Protein AF-A0A1X0QLD6-F1 (afdb_monomer_lite)

Secondary structure (DSSP, 8-state):
------TT-SS-EEEEE-SSGGG--HHHHHHHHHHHHHHHHHHTSS-GGGS-SEEEEESS-TTTGGGGTTB-TT--B-HHHHHHHTHHHHHHHHT-

Organism: NCBI:txid1081669

Foldseek 3Di:
DDPPDPPDFLFDEEEEADQDPVPQDFVVVLVVQLVVLVVCCVVVVDPNSVRGPGYHYDNDDCCPPPVRPQADPVRHGPVVVVCVVCVVVVCVVRVD

pLDDT: mean 87.99, std 15.82, range [24.41, 97.75]

Radius of gyration: 14.49 Å; chains: 1; bounding box: 34×39×33 Å

Sequence (96 aa):
MFITSTRTSDFLLAIVVVNDEADMNEDFVLTEIKTRGLIEANSGSINKYEIPSFCYVINTPFNELDDGNLVTPTLKKRRTKLYQYFKDEIERRLNK

Structure (mmCIF, N/CA/C/O backbone):
data_AF-A0A1X0QLD6-F1
#
_entry.id   AF-A0A1X0QLD6-F1
#
loop_
_atom_site.group_PDB
_atom_site.id
_atom_site.type_symbol
_atom_site.label_atom_id
_atom_site.label_alt_id
_atom_site.label_comp_id
_atom_site.label_asym_id
_atom_site.label_entity_id
_atom_site.label_seq_id
_atom_site.pdbx_PDB_ins_code
_atom_site.Cartn_x
_atom_site.Cartn_y
_atom_site.Cartn_z
_atom_site.occupancy
_atom_site.B_iso_or_equiv
_atom_site.auth_seq_id
_atom_site.auth_comp_id
_atom_site.auth_asym_id
_atom_site.auth_atom_id
_atom_site.pdbx_PDB_model_num
ATOM 1 N N . MET A 1 1 ? 3.747 -22.289 7.720 1.00 35.28 1 MET A N 1
ATOM 2 C CA . MET A 1 1 ? 3.454 -20.855 7.514 1.00 35.28 1 MET A CA 1
ATOM 3 C C . MET A 1 1 ? 2.126 -20.771 6.780 1.00 35.28 1 MET A C 1
ATOM 5 O O . MET A 1 1 ? 2.067 -21.187 5.633 1.00 35.28 1 MET A O 1
ATOM 9 N N . PHE A 1 2 ? 1.046 -20.356 7.445 1.00 24.41 2 PHE A N 1
ATOM 10 C CA . PHE A 1 2 ? -0.248 -20.200 6.776 1.00 24.41 2 PHE A CA 1
ATOM 11 C C . PHE A 1 2 ? -0.244 -18.875 6.011 1.00 24.41 2 PHE A C 1
ATOM 13 O O . PHE A 1 2 ? -0.439 -17.810 6.591 1.00 24.41 2 PHE A O 1
ATOM 20 N N . ILE A 1 3 ? 0.029 -18.950 4.709 1.00 32.97 3 ILE A N 1
ATOM 21 C CA . ILE A 1 3 ? -0.286 -17.880 3.766 1.00 32.97 3 ILE A CA 1
ATOM 22 C C . ILE A 1 3 ? -1.799 -17.960 3.568 1.00 32.97 3 ILE A C 1
ATOM 24 O O . ILE A 1 3 ? -2.294 -18.814 2.836 1.00 32.97 3 ILE A O 1
ATOM 28 N N . THR A 1 4 ? -2.554 -17.129 4.284 1.00 35.38 4 THR A N 1
ATOM 29 C CA . THR A 1 4 ? -3.977 -16.946 3.997 1.00 35.38 4 THR A CA 1
ATOM 30 C C . THR A 1 4 ? -4.072 -16.255 2.645 1.00 35.38 4 THR A C 1
ATOM 32 O O . THR A 1 4 ? -3.881 -15.045 2.535 1.00 35.38 4 THR A O 1
ATOM 35 N N . SER A 1 5 ? -4.286 -17.059 1.609 1.00 37.19 5 SER A N 1
ATOM 36 C CA . SER A 1 5 ? -4.560 -16.613 0.256 1.00 37.19 5 SER A CA 1
ATOM 37 C C . SER A 1 5 ? -5.767 -15.674 0.256 1.00 37.19 5 SER A C 1
ATOM 39 O O . SER A 1 5 ? -6.900 -16.127 0.423 1.00 37.19 5 SER A O 1
ATOM 41 N N . THR A 1 6 ? -5.558 -14.391 -0.020 1.00 46.25 6 THR A N 1
ATOM 42 C CA . THR A 1 6 ? -6.503 -13.673 -0.877 1.00 46.25 6 THR A CA 1
ATOM 43 C C . THR A 1 6 ? -6.308 -14.269 -2.267 1.00 46.25 6 THR A C 1
ATOM 45 O O . THR A 1 6 ? -5.414 -13.874 -3.011 1.00 46.25 6 THR A O 1
ATOM 48 N N . ARG A 1 7 ? -7.039 -15.350 -2.559 1.00 53.81 7 ARG A N 1
ATOM 49 C CA . ARG A 1 7 ? -7.116 -15.918 -3.908 1.00 53.81 7 ARG A CA 1
ATOM 50 C C . ARG A 1 7 ? -7.602 -14.803 -4.841 1.00 53.81 7 ARG A C 1
ATOM 52 O O . ARG A 1 7 ? -8.715 -14.357 -4.602 1.00 53.81 7 ARG A O 1
ATOM 59 N N . THR A 1 8 ? -6.768 -14.410 -5.819 1.00 57.78 8 THR A N 1
ATOM 60 C CA . THR A 1 8 ? -7.070 -14.185 -7.265 1.00 57.78 8 THR A CA 1
ATOM 61 C C . THR A 1 8 ? -6.237 -13.095 -7.958 1.00 57.78 8 THR A C 1
ATOM 63 O O . THR A 1 8 ? -6.414 -12.919 -9.156 1.00 57.78 8 THR A O 1
ATOM 66 N N . SER A 1 9 ? -5.325 -12.385 -7.285 1.00 61.69 9 SER A N 1
ATOM 67 C CA . SER A 1 9 ? -4.489 -11.373 -7.957 1.00 61.69 9 SER A CA 1
ATOM 68 C C . SER A 1 9 ? -3.012 -11.754 -7.928 1.00 61.69 9 SER A C 1
ATOM 70 O O . SER A 1 9 ? -2.434 -11.892 -6.850 1.00 61.69 9 SER A O 1
ATOM 72 N N . ASP A 1 10 ? -2.401 -11.856 -9.110 1.00 76.69 10 ASP A N 1
ATOM 73 C CA . ASP A 1 10 ? -0.942 -11.956 -9.290 1.00 76.69 10 ASP A CA 1
ATOM 74 C C . ASP A 1 10 ? -0.234 -10.610 -9.036 1.00 76.69 10 ASP A C 1
ATOM 76 O O . ASP A 1 10 ? 0.991 -10.507 -9.094 1.00 76.69 10 ASP A O 1
ATOM 80 N N . PHE A 1 11 ? -1.013 -9.566 -8.740 1.00 83.88 11 PHE A N 1
ATOM 81 C CA . PHE A 1 11 ? -0.551 -8.201 -8.551 1.00 83.88 11 PHE A CA 1
ATOM 82 C C . PHE A 1 11 ? -0.669 -7.744 -7.097 1.00 83.88 11 PHE A C 1
ATOM 84 O O . PHE A 1 11 ? -1.650 -8.036 -6.404 1.00 83.88 11 PHE A O 1
ATOM 91 N N . LEU A 1 12 ? 0.316 -6.953 -6.666 1.00 89.88 12 LEU A N 1
ATOM 92 C CA . LEU A 1 12 ? 0.325 -6.274 -5.374 1.00 89.88 12 LEU A CA 1
ATOM 93 C C . LEU A 1 12 ? -0.328 -4.889 -5.465 1.00 89.88 12 LEU A C 1
ATOM 95 O O . LEU A 1 12 ? -0.170 -4.172 -6.456 1.00 89.88 12 LEU A O 1
ATOM 99 N N . LEU A 1 13 ? -0.999 -4.495 -4.383 1.00 91.75 13 LEU A N 1
ATOM 100 C CA . LEU A 1 13 ? -1.540 -3.154 -4.175 1.00 91.75 13 LEU A CA 1
ATOM 101 C C . LEU A 1 13 ? -0.900 -2.517 -2.940 1.00 91.75 13 LEU A C 1
ATOM 103 O O . LEU A 1 13 ? -0.773 -3.161 -1.897 1.00 91.75 13 LEU A O 1
ATOM 107 N N . ALA A 1 14 ? -0.526 -1.245 -3.058 1.00 94.38 14 ALA A N 1
ATOM 108 C CA . ALA A 1 14 ? 0.001 -0.446 -1.957 1.00 94.38 14 ALA A CA 1
ATOM 109 C C . ALA A 1 14 ? -1.038 0.557 -1.439 1.00 94.38 14 ALA A C 1
ATOM 111 O O . ALA A 1 14 ? -1.739 1.185 -2.223 1.00 94.38 14 ALA A O 1
ATOM 112 N N . ILE A 1 15 ? -1.099 0.752 -0.122 1.00 95.56 15 ILE A N 1
ATOM 113 C CA . ILE A 1 15 ? -1.790 1.897 0.486 1.00 95.56 15 ILE A CA 1
ATOM 114 C C . ILE A 1 15 ? -0.706 2.871 0.932 1.00 95.56 15 ILE A C 1
ATOM 116 O O . ILE A 1 15 ? 0.172 2.494 1.715 1.00 95.56 15 ILE A O 1
ATOM 120 N N . VAL A 1 16 ? -0.742 4.086 0.399 1.00 95.50 16 VAL A N 1
ATOM 121 C CA . VAL A 1 16 ? 0.330 5.075 0.520 1.00 95.50 16 VAL A CA 1
ATOM 122 C C . VAL A 1 16 ? -0.204 6.289 1.256 1.00 95.50 16 VAL A C 1
ATOM 124 O O . VAL A 1 16 ? -1.206 6.865 0.849 1.00 95.50 16 VAL A O 1
ATOM 127 N N . VAL A 1 17 ? 0.470 6.664 2.339 1.00 94.88 17 VAL A N 1
ATOM 128 C CA . VAL A 1 17 ? 0.176 7.899 3.068 1.00 94.88 17 VAL A CA 1
ATOM 129 C C . VAL A 1 17 ? 1.069 9.000 2.507 1.00 94.88 17 VAL A C 1
ATOM 131 O O . VAL A 1 17 ? 2.291 8.836 2.501 1.00 94.88 17 VAL A O 1
ATOM 134 N N . VAL A 1 18 ? 0.471 10.098 2.058 1.00 94.25 18 VAL A N 1
ATOM 135 C CA . VAL A 1 18 ? 1.166 11.331 1.665 1.00 94.25 18 VAL A CA 1
ATOM 136 C C . VAL A 1 18 ? 0.892 12.427 2.691 1.00 94.25 18 VAL A C 1
ATOM 138 O O . VAL A 1 18 ? -0.127 12.397 3.374 1.00 94.25 18 VAL A O 1
ATOM 141 N N . ASN A 1 19 ? 1.818 13.374 2.831 1.00 90.69 19 ASN A N 1
ATOM 142 C CA . ASN A 1 19 ? 1.670 14.473 3.792 1.00 90.69 19 ASN A CA 1
ATOM 143 C C . ASN A 1 19 ? 1.036 15.724 3.167 1.00 90.69 19 ASN A C 1
ATOM 145 O O . ASN A 1 19 ? 0.444 16.519 3.890 1.00 90.69 19 ASN A O 1
AT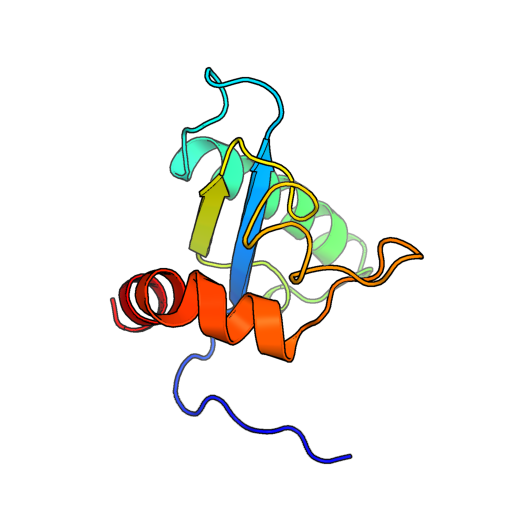OM 149 N N . ASP A 1 20 ? 1.191 15.913 1.855 1.00 90.25 20 ASP A N 1
ATOM 150 C CA . ASP A 1 20 ? 0.651 17.054 1.117 1.00 90.25 20 ASP A CA 1
ATOM 151 C C . ASP A 1 20 ? -0.557 16.605 0.286 1.00 90.25 20 ASP A C 1
ATOM 153 O O . ASP A 1 20 ? -0.509 15.584 -0.404 1.00 90.25 20 ASP A O 1
ATOM 157 N N . GLU A 1 21 ? -1.645 17.371 0.334 1.00 86.12 21 GLU A N 1
ATOM 158 C CA . GLU A 1 21 ? -2.817 17.127 -0.510 1.00 86.12 21 GLU A CA 1
ATOM 159 C C . GLU A 1 21 ? -2.489 17.248 -2.001 1.00 86.12 21 GLU A C 1
ATOM 161 O O . GLU A 1 21 ? -3.110 16.571 -2.822 1.00 86.12 21 GLU A O 1
ATOM 166 N N . ALA A 1 22 ? -1.484 18.052 -2.359 1.00 86.69 22 ALA A N 1
ATOM 167 C CA . ALA A 1 22 ? -0.998 18.153 -3.730 1.00 86.69 22 ALA A CA 1
ATOM 168 C C . ALA A 1 22 ? -0.479 16.806 -4.276 1.00 86.69 22 ALA A C 1
ATOM 170 O O . ALA A 1 22 ? -0.562 16.564 -5.482 1.00 86.69 22 ALA A O 1
ATOM 171 N N . ASP A 1 23 ? -0.022 15.906 -3.398 1.00 89.81 23 ASP A N 1
ATOM 172 C CA . ASP A 1 23 ? 0.530 14.592 -3.749 1.00 89.81 23 ASP A CA 1
ATOM 173 C C . ASP A 1 23 ? -0.532 13.474 -3.791 1.00 89.81 23 ASP A C 1
ATOM 175 O O . ASP A 1 23 ? -0.203 12.300 -3.959 1.00 89.81 23 ASP A O 1
ATOM 179 N N . MET A 1 24 ? -1.824 13.803 -3.681 1.00 92.62 24 MET A N 1
ATOM 180 C CA . MET A 1 24 ? -2.927 12.824 -3.679 1.00 92.62 24 MET A CA 1
ATOM 181 C C . MET A 1 24 ? -3.179 12.137 -5.034 1.00 92.62 24 MET A C 1
ATOM 183 O O . MET A 1 24 ? -4.099 11.328 -5.169 1.00 92.62 24 MET A O 1
ATOM 187 N N . ASN A 1 25 ? -2.385 12.442 -6.061 1.00 95.12 25 ASN A N 1
ATOM 188 C CA . ASN A 1 25 ? -2.524 11.841 -7.381 1.00 95.12 25 ASN A CA 1
ATOM 189 C C . ASN A 1 25 ? -1.957 10.407 -7.405 1.00 95.12 25 ASN A C 1
ATOM 191 O O . ASN A 1 25 ? -0.743 10.199 -7.384 1.00 95.12 25 ASN A O 1
ATOM 195 N N . GLU A 1 26 ? -2.846 9.414 -7.509 1.00 94.25 26 GLU A N 1
ATOM 196 C CA . GLU A 1 26 ? -2.473 7.992 -7.532 1.00 94.25 26 GLU A CA 1
ATOM 197 C C . GLU A 1 26 ? -1.545 7.628 -8.697 1.00 94.25 26 GLU A C 1
ATOM 199 O O . GLU A 1 26 ? -0.603 6.865 -8.500 1.00 94.25 26 GLU A O 1
ATOM 204 N N . ASP A 1 27 ? -1.755 8.183 -9.893 1.00 94.38 27 ASP A N 1
ATOM 205 C CA . ASP A 1 27 ? -0.928 7.868 -11.064 1.00 94.38 27 ASP A CA 1
ATOM 206 C C . ASP A 1 27 ? 0.503 8.383 -10.890 1.00 94.38 27 ASP A C 1
ATOM 208 O O . ASP A 1 27 ? 1.472 7.694 -11.229 1.00 94.38 27 ASP A O 1
ATOM 212 N N . PHE A 1 28 ? 0.645 9.581 -10.319 1.00 94.62 28 PHE A N 1
ATOM 213 C CA . PHE A 1 28 ? 1.944 10.161 -9.998 1.00 94.62 28 PHE A CA 1
ATOM 214 C C . PHE A 1 28 ? 2.680 9.319 -8.948 1.00 94.62 28 PHE A C 1
ATOM 216 O O . PHE A 1 28 ? 3.810 8.883 -9.180 1.00 94.62 28 PHE A O 1
ATOM 223 N N . VAL A 1 29 ? 2.015 9.006 -7.831 1.00 95.31 29 VAL A N 1
ATOM 224 C CA . VAL A 1 29 ? 2.591 8.193 -6.749 1.00 95.31 29 VAL A CA 1
ATOM 225 C C . VAL A 1 29 ? 2.956 6.791 -7.240 1.00 95.31 29 VAL A C 1
ATOM 227 O O . VAL A 1 29 ? 4.040 6.284 -6.944 1.00 95.31 29 VAL A O 1
ATOM 230 N N . LEU A 1 30 ? 2.092 6.160 -8.036 1.00 95.25 30 LEU A N 1
ATOM 231 C CA . LEU A 1 30 ? 2.359 4.848 -8.616 1.00 95.25 30 LEU A CA 1
ATOM 232 C C . LEU A 1 30 ? 3.558 4.879 -9.567 1.00 95.25 30 LEU A C 1
ATOM 234 O O . LEU A 1 30 ? 4.357 3.940 -9.573 1.00 95.25 30 LEU A O 1
ATOM 238 N N . THR A 1 31 ? 3.699 5.944 -10.359 1.00 96.62 31 THR A N 1
ATOM 239 C CA . THR A 1 31 ? 4.848 6.136 -11.254 1.00 96.62 31 THR A CA 1
ATOM 240 C C . THR A 1 31 ? 6.147 6.234 -10.462 1.00 96.62 31 THR A C 1
ATOM 242 O O . THR A 1 31 ? 7.129 5.577 -10.816 1.00 96.62 31 THR A O 1
ATOM 245 N N . GLU A 1 32 ? 6.150 6.969 -9.351 1.00 95.69 32 GLU A N 1
ATOM 246 C CA . GLU A 1 32 ? 7.316 7.082 -8.472 1.00 95.69 32 GLU A CA 1
ATOM 247 C C . GLU A 1 32 ? 7.664 5.735 -7.813 1.00 95.69 32 GLU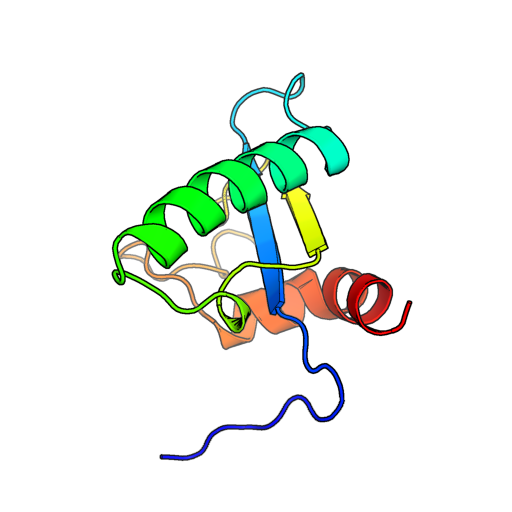 A C 1
ATOM 249 O O . GLU A 1 32 ? 8.823 5.308 -7.830 1.00 95.69 32 GLU A O 1
ATOM 254 N N . ILE A 1 33 ? 6.660 5.003 -7.311 1.00 95.50 33 ILE A N 1
ATOM 255 C CA . ILE A 1 33 ? 6.836 3.653 -6.746 1.00 95.50 33 ILE A CA 1
ATOM 256 C C . ILE A 1 33 ? 7.438 2.703 -7.781 1.00 95.50 33 ILE A C 1
ATOM 258 O O . ILE A 1 33 ? 8.391 1.987 -7.475 1.00 95.50 33 ILE A O 1
ATOM 262 N N . LYS A 1 34 ? 6.913 2.698 -9.012 1.00 96.31 34 LYS A N 1
ATOM 263 C CA . LYS A 1 34 ? 7.429 1.854 -10.098 1.00 96.31 34 LYS A CA 1
ATOM 264 C C . LYS A 1 34 ? 8.847 2.245 -10.486 1.00 96.31 34 LYS A C 1
ATOM 266 O O . LYS A 1 34 ? 9.676 1.362 -10.685 1.00 96.31 34 LYS A O 1
ATOM 271 N N . THR A 1 35 ? 9.145 3.539 -10.549 1.00 97.38 35 THR A N 1
ATOM 272 C CA . THR A 1 35 ? 10.482 4.043 -10.887 1.00 97.38 35 THR A CA 1
ATOM 273 C C . THR A 1 35 ? 11.514 3.569 -9.867 1.00 97.38 35 THR A C 1
ATOM 275 O O . THR A 1 35 ? 12.501 2.936 -10.243 1.00 97.38 35 THR A O 1
ATOM 278 N N . ARG A 1 36 ? 11.256 3.773 -8.569 1.00 96.19 36 ARG A N 1
ATOM 279 C CA . ARG A 1 36 ? 12.143 3.290 -7.496 1.00 96.19 36 ARG A CA 1
ATOM 280 C C . ARG A 1 36 ? 12.212 1.769 -7.443 1.00 96.19 36 ARG A C 1
ATOM 282 O O . ARG A 1 36 ? 13.298 1.208 -7.349 1.00 96.19 36 ARG A O 1
ATOM 289 N N . GLY A 1 37 ? 11.069 1.099 -7.560 1.00 95.69 37 GLY A N 1
ATOM 290 C CA . GLY A 1 37 ? 10.996 -0.359 -7.570 1.00 95.69 37 GLY A CA 1
ATOM 291 C C . GLY A 1 37 ? 11.805 -0.978 -8.709 1.00 95.69 37 GLY A C 1
ATOM 292 O O . GLY A 1 37 ? 12.473 -1.982 -8.502 1.00 95.69 37 GLY A O 1
ATOM 293 N N . LEU A 1 38 ? 11.811 -0.370 -9.900 1.00 97.06 38 LEU A N 1
ATOM 294 C CA . LEU A 1 38 ? 12.624 -0.839 -11.024 1.00 97.06 38 LEU A CA 1
ATOM 295 C C . LEU A 1 38 ? 14.124 -0.656 -10.776 1.00 97.06 38 LEU A C 1
ATOM 297 O O . LEU A 1 38 ? 14.897 -1.529 -11.162 1.00 97.06 38 LEU A O 1
ATOM 301 N N . ILE A 1 39 ? 14.537 0.436 -10.126 1.00 97.75 39 ILE A N 1
ATOM 302 C CA . ILE A 1 39 ? 15.936 0.642 -9.720 1.00 97.75 39 ILE A CA 1
ATOM 303 C C . ILE A 1 39 ? 16.371 -0.483 -8.771 1.00 97.75 39 ILE A C 1
ATOM 305 O O . ILE A 1 39 ? 17.369 -1.149 -9.039 1.00 97.75 39 ILE A O 1
ATOM 309 N N . GLU A 1 40 ? 15.580 -0.752 -7.729 1.00 96.25 40 GLU A N 1
ATOM 310 C CA . GLU A 1 40 ? 15.852 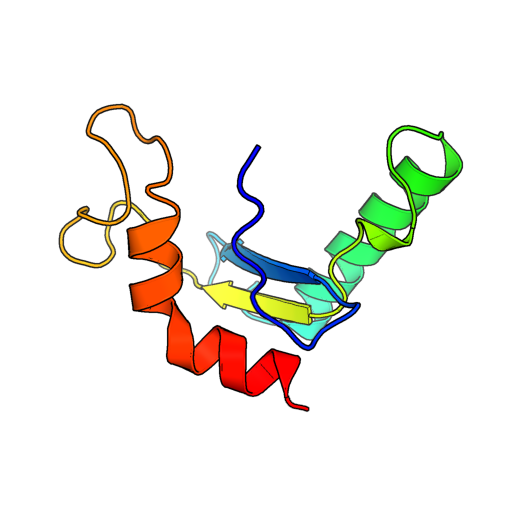-1.816 -6.750 1.00 96.25 40 GLU A CA 1
ATOM 311 C C . GLU A 1 40 ? 15.755 -3.227 -7.349 1.00 96.25 40 GLU A C 1
ATOM 313 O O . GLU A 1 40 ? 16.463 -4.149 -6.944 1.00 96.25 40 GLU A O 1
ATOM 318 N N . ALA A 1 41 ? 14.891 -3.423 -8.344 1.00 96.25 41 ALA A N 1
ATOM 319 C CA . ALA A 1 41 ? 14.807 -4.694 -9.048 1.00 96.25 41 ALA A CA 1
ATOM 320 C C . ALA A 1 41 ? 16.032 -4.936 -9.936 1.00 96.25 41 ALA A C 1
ATOM 322 O O . ALA A 1 41 ? 16.510 -6.063 -10.049 1.00 96.25 41 ALA A O 1
ATOM 323 N N . ASN A 1 42 ? 16.565 -3.881 -10.556 1.00 96.25 42 ASN A N 1
ATOM 324 C CA . ASN A 1 42 ? 17.760 -3.971 -11.390 1.00 96.25 42 ASN A CA 1
ATOM 325 C C . ASN A 1 42 ? 19.041 -4.149 -10.559 1.00 96.25 42 ASN A C 1
ATOM 327 O O . ASN A 1 42 ? 19.985 -4.767 -11.047 1.00 96.25 42 ASN A O 1
ATOM 331 N N . SER A 1 43 ? 19.081 -3.646 -9.320 1.00 96.44 43 SER A N 1
ATOM 332 C CA . SER A 1 43 ? 20.180 -3.910 -8.379 1.00 96.44 43 SER A CA 1
ATOM 333 C C . SER A 1 43 ? 20.114 -5.307 -7.746 1.00 96.44 43 SER A C 1
ATOM 335 O O . SER A 1 43 ? 21.096 -5.748 -7.149 1.00 96.44 43 SER A O 1
ATOM 337 N N . GLY A 1 44 ? 18.986 -6.013 -7.884 1.00 94.75 44 GLY A N 1
ATOM 338 C CA . GLY A 1 44 ? 18.752 -7.331 -7.293 1.00 94.75 44 GLY A CA 1
ATOM 339 C C . GLY A 1 44 ? 18.280 -7.296 -5.835 1.00 94.75 44 GLY A C 1
ATOM 340 O O . GLY A 1 44 ? 18.235 -8.349 -5.201 1.00 94.75 44 GLY A O 1
ATOM 341 N N . SER A 1 45 ? 17.920 -6.121 -5.299 1.00 96.19 45 SER A N 1
ATOM 342 C CA . SER A 1 45 ? 17.369 -5.971 -3.942 1.00 96.19 45 SER A CA 1
ATOM 343 C C . SER A 1 45 ? 15.974 -6.593 -3.807 1.00 96.19 45 SER A C 1
ATOM 345 O O . SER A 1 45 ? 15.625 -7.106 -2.745 1.00 96.19 45 SER A O 1
ATOM 347 N N . ILE A 1 46 ? 15.170 -6.516 -4.873 1.00 93.06 46 ILE A N 1
ATOM 348 C CA . ILE A 1 46 ? 13.806 -7.057 -4.955 1.00 93.06 46 ILE A CA 1
ATOM 349 C C . ILE A 1 46 ? 13.568 -7.691 -6.329 1.00 93.06 46 ILE A C 1
ATOM 351 O O . ILE A 1 46 ? 14.310 -7.465 -7.280 1.00 93.06 46 ILE A O 1
ATOM 355 N N . ASN A 1 47 ? 12.489 -8.447 -6.473 1.00 93.38 47 ASN A N 1
ATOM 356 C CA . ASN A 1 47 ? 12.020 -8.944 -7.759 1.00 93.38 47 ASN A CA 1
ATOM 357 C C . ASN A 1 47 ? 10.965 -8.014 -8.364 1.00 93.38 47 ASN A C 1
ATOM 359 O O . ASN A 1 47 ? 10.215 -7.339 -7.661 1.00 93.38 47 ASN A O 1
ATOM 363 N N . LYS A 1 48 ? 10.825 -8.036 -9.695 1.00 91.12 48 LYS A N 1
ATOM 364 C CA . LYS A 1 48 ? 9.848 -7.189 -10.410 1.00 91.12 48 LYS A CA 1
ATOM 365 C C . LYS A 1 48 ? 8.395 -7.421 -9.980 1.00 91.12 48 LYS A C 1
ATOM 367 O O . LYS A 1 48 ? 7.614 -6.479 -9.986 1.00 91.12 48 LYS A O 1
ATOM 372 N N . TYR A 1 49 ? 8.037 -8.647 -9.594 1.00 90.62 49 TYR A N 1
ATOM 373 C CA . TYR A 1 49 ? 6.690 -8.976 -9.110 1.00 90.62 49 TYR A CA 1
ATOM 374 C C . TYR A 1 49 ? 6.403 -8.440 -7.696 1.00 90.62 49 TYR A C 1
ATOM 376 O O . TYR A 1 49 ? 5.258 -8.452 -7.257 1.00 90.62 49 TYR A O 1
ATOM 384 N N . GLU A 1 50 ? 7.423 -7.961 -6.976 1.00 90.44 50 GLU A N 1
ATOM 385 C CA . GLU A 1 50 ? 7.267 -7.323 -5.663 1.00 90.44 50 GLU A CA 1
ATOM 386 C C . GLU A 1 50 ? 6.926 -5.829 -5.786 1.00 90.44 50 GLU A C 1
ATOM 388 O O . GLU A 1 50 ? 6.591 -5.184 -4.792 1.00 90.44 50 GLU A O 1
ATOM 393 N N . ILE A 1 51 ? 6.966 -5.276 -7.004 1.00 94.19 51 ILE A N 1
ATOM 394 C CA . ILE A 1 51 ? 6.584 -3.893 -7.287 1.00 94.19 51 ILE A CA 1
ATOM 395 C C . ILE A 1 51 ? 5.048 -3.809 -7.375 1.00 94.19 51 ILE A C 1
ATOM 397 O O . ILE A 1 51 ? 4.444 -4.499 -8.203 1.00 94.19 51 ILE A O 1
ATOM 401 N N . PRO A 1 52 ? 4.387 -2.955 -6.570 1.00 93.31 52 PRO A N 1
ATOM 402 C CA . PRO A 1 52 ? 2.944 -2.757 -6.646 1.00 93.31 52 PRO A CA 1
ATOM 403 C C . PRO A 1 52 ? 2.479 -2.339 -8.043 1.00 93.31 52 PRO A C 1
ATOM 405 O O . PRO A 1 52 ? 3.037 -1.435 -8.668 1.00 93.31 52 PRO A O 1
ATOM 408 N N . SER A 1 53 ? 1.420 -2.985 -8.527 1.00 92.31 53 SER A N 1
ATOM 409 C CA . SER A 1 53 ? 0.790 -2.633 -9.807 1.00 92.31 53 SER A CA 1
ATOM 410 C C . SER A 1 53 ? -0.268 -1.548 -9.650 1.00 92.31 53 SER A C 1
ATOM 412 O O . SER A 1 53 ? -0.522 -0.817 -10.605 1.00 92.31 53 SER A O 1
ATOM 414 N N . PHE A 1 54 ? -0.818 -1.418 -8.441 1.00 91.25 54 PHE A N 1
ATOM 415 C CA . PHE A 1 54 ? -1.839 -0.446 -8.067 1.00 91.25 54 PHE A CA 1
ATOM 416 C C . PHE A 1 54 ? -1.462 0.244 -6.756 1.00 91.25 54 PHE A C 1
ATOM 418 O O . PHE A 1 54 ? -0.785 -0.345 -5.905 1.00 91.25 54 PHE A O 1
ATOM 425 N N . CYS A 1 55 ? -1.965 1.458 -6.550 1.00 93.19 55 CYS A N 1
ATOM 426 C CA . CYS A 1 55 ? -1.927 2.105 -5.247 1.00 93.19 55 CYS A CA 1
ATOM 427 C C . CYS A 1 55 ? -3.271 2.736 -4.882 1.00 93.19 55 CYS A C 1
ATOM 429 O O . CYS A 1 55 ? -4.096 3.020 -5.746 1.00 93.19 55 CYS A O 1
ATOM 431 N N . TYR A 1 56 ? -3.464 2.946 -3.586 1.00 94.50 56 TYR A N 1
ATOM 432 C CA . TYR A 1 56 ? -4.490 3.804 -3.018 1.00 94.50 56 TYR A CA 1
ATOM 433 C C . TYR A 1 56 ? -3.794 4.855 -2.159 1.00 94.50 56 TYR A C 1
ATOM 435 O O . TYR A 1 56 ? -3.024 4.492 -1.264 1.00 94.50 56 TYR A O 1
ATOM 443 N N . VAL A 1 57 ? -4.015 6.132 -2.462 1.00 95.12 57 VAL A N 1
ATOM 444 C CA . VAL A 1 57 ? -3.332 7.241 -1.786 1.00 95.12 57 VAL A CA 1
ATOM 445 C C . VAL A 1 57 ? -4.274 7.888 -0.777 1.00 95.12 57 VAL A C 1
ATOM 447 O O . VAL A 1 57 ? -5.435 8.158 -1.075 1.00 95.12 57 VAL A O 1
ATOM 450 N N . ILE A 1 58 ? -3.767 8.114 0.431 1.00 95.12 58 ILE A N 1
ATOM 451 C CA . ILE A 1 58 ? -4.473 8.777 1.527 1.00 95.12 58 ILE A CA 1
ATOM 452 C C . ILE A 1 58 ? -3.588 9.878 2.109 1.00 95.12 58 ILE A C 1
ATOM 454 O O . ILE A 1 58 ? -2.369 9.733 2.141 1.00 95.12 58 ILE A O 1
ATOM 458 N N . ASN A 1 59 ? -4.188 10.952 2.616 1.00 94.81 59 ASN A N 1
ATOM 459 C CA . ASN A 1 59 ? -3.474 12.019 3.327 1.00 94.81 59 ASN A CA 1
ATOM 460 C C . ASN A 1 59 ? -3.609 11.919 4.855 1.00 94.81 59 ASN A C 1
ATOM 462 O O . ASN A 1 59 ? -2.969 12.666 5.588 1.00 94.81 59 ASN A O 1
ATOM 466 N N . THR A 1 60 ? -4.435 10.997 5.356 1.00 93.75 60 THR A N 1
ATOM 467 C CA . THR A 1 60 ? -4.603 10.766 6.793 1.00 93.75 60 THR A CA 1
ATOM 468 C C . THR A 1 60 ? -3.675 9.643 7.276 1.00 93.75 60 THR A C 1
ATOM 470 O O . THR A 1 60 ? -3.740 8.522 6.754 1.00 93.75 60 THR A O 1
ATOM 473 N N . PRO A 1 61 ? -2.829 9.886 8.291 1.00 93.81 61 PRO A N 1
ATOM 474 C CA . PRO A 1 61 ? -1.970 8.866 8.885 1.00 93.81 61 PRO A CA 1
ATOM 475 C C . PRO A 1 61 ? -2.737 7.681 9.490 1.00 93.81 61 PRO A C 1
ATOM 477 O O . PRO A 1 61 ? -3.800 7.835 10.085 1.00 93.81 61 PRO A O 1
ATOM 480 N N . PHE A 1 62 ? -2.159 6.472 9.445 1.00 94.19 62 PHE A N 1
ATOM 481 C CA . PHE A 1 62 ? -2.814 5.264 9.981 1.00 94.19 62 PHE A CA 1
ATOM 482 C C . PHE A 1 62 ? -3.151 5.325 11.480 1.00 94.19 62 PHE A C 1
ATOM 484 O O . PHE A 1 62 ? -4.024 4.592 11.930 1.00 94.19 62 PHE A O 1
ATOM 491 N N . ASN A 1 63 ? -2.447 6.142 12.264 1.00 93.94 63 ASN A N 1
ATOM 492 C CA . ASN A 1 63 ? -2.714 6.338 13.692 1.00 93.94 63 ASN A CA 1
ATOM 493 C C . ASN A 1 63 ? -3.879 7.298 13.974 1.00 93.94 63 ASN A C 1
ATOM 495 O O . ASN A 1 63 ? -4.303 7.380 15.121 1.00 93.94 63 ASN A O 1
ATOM 499 N N . GLU A 1 64 ? -4.377 8.004 12.962 1.00 94.62 64 GLU A N 1
ATOM 500 C CA . GLU A 1 64 ? -5.539 8.898 13.062 1.00 94.62 64 GLU A CA 1
ATOM 501 C C . GLU A 1 64 ? -6.811 8.248 12.498 1.00 94.62 64 GLU A C 1
ATOM 503 O O . GLU A 1 64 ? -7.921 8.698 12.760 1.00 94.62 64 GLU A O 1
ATOM 508 N N . LEU A 1 65 ? -6.660 7.147 11.760 1.00 93.94 65 LEU A N 1
ATOM 509 C CA . LEU A 1 65 ? -7.761 6.357 11.219 1.00 93.94 65 LEU A CA 1
ATOM 510 C C . LEU A 1 65 ? -8.287 5.337 12.239 1.00 93.94 65 LEU A C 1
ATOM 512 O O . LEU A 1 65 ? -7.509 4.754 12.998 1.00 93.94 65 LEU A O 1
ATOM 516 N N . ASP A 1 66 ? -9.599 5.074 12.203 1.00 94.31 66 ASP A N 1
ATOM 517 C CA . ASP A 1 66 ? -10.291 4.105 13.080 1.00 94.31 66 ASP A CA 1
ATOM 518 C C . ASP A 1 66 ? -9.974 4.328 14.573 1.00 94.31 66 ASP A C 1
ATOM 520 O O . ASP A 1 66 ? -9.672 3.387 15.310 1.00 94.31 66 ASP A O 1
ATOM 524 N N . ASP A 1 67 ? -9.931 5.593 15.004 1.00 93.00 67 ASP A N 1
ATOM 525 C CA . ASP A 1 67 ? -9.540 6.008 16.360 1.00 93.00 67 ASP A CA 1
ATOM 526 C C . ASP A 1 67 ? -8.158 5.470 16.795 1.00 93.00 67 ASP A C 1
ATOM 528 O O . ASP A 1 67 ? -7.917 5.144 17.960 1.00 93.00 67 ASP A O 1
ATOM 532 N N . GLY A 1 68 ? -7.238 5.312 15.837 1.00 92.19 68 GLY A N 1
ATOM 533 C CA . GLY A 1 68 ? -5.895 4.773 16.053 1.00 92.19 68 GLY A CA 1
ATOM 534 C C . GLY A 1 68 ? -5.835 3.249 16.192 1.00 92.19 68 GLY A C 1
ATOM 535 O O . GLY A 1 68 ? -4.759 2.689 16.429 1.00 92.19 68 GLY A O 1
ATOM 536 N N . ASN A 1 69 ? -6.948 2.535 15.990 1.00 94.75 69 ASN A N 1
ATOM 537 C CA . ASN A 1 69 ? -7.000 1.075 16.103 1.00 94.75 69 ASN A CA 1
ATOM 538 C C . ASN A 1 69 ? -6.331 0.330 14.940 1.00 94.75 69 ASN A C 1
ATOM 540 O O . ASN A 1 69 ? -6.203 -0.899 14.998 1.00 94.75 69 ASN A O 1
ATOM 544 N N . LEU A 1 70 ? -5.860 1.031 13.902 1.00 95.06 70 LEU A N 1
ATOM 545 C CA . LEU A 1 70 ? -5.124 0.420 12.787 1.00 95.06 70 LEU A CA 1
ATOM 546 C C . LEU A 1 70 ? -3.643 0.167 13.108 1.00 95.06 70 LEU A C 1
ATOM 548 O O . LEU A 1 70 ? -2.963 -0.582 12.393 1.00 95.06 70 LEU A O 1
ATOM 552 N N . VAL A 1 71 ? -3.138 0.725 14.209 1.00 95.81 71 VAL A N 1
ATOM 553 C CA . VAL A 1 71 ? -1.756 0.559 14.671 1.00 95.81 71 VAL A CA 1
ATOM 554 C C . VAL A 1 71 ? -1.699 0.043 16.111 1.00 95.81 71 VAL A C 1
ATOM 556 O O . VAL A 1 71 ? -2.667 0.070 16.871 1.00 95.81 71 VAL A O 1
ATOM 559 N N . THR A 1 72 ? -0.573 -0.546 16.502 1.00 94.00 72 THR A N 1
ATOM 560 C CA . THR A 1 72 ? -0.290 -0.850 17.909 1.00 94.00 72 THR A CA 1
ATOM 561 C C . THR A 1 72 ? 0.109 0.431 18.648 1.00 94.00 72 THR A C 1
ATOM 563 O O . THR A 1 72 ? 0.522 1.394 18.003 1.00 94.00 72 THR A O 1
ATOM 566 N N . PRO A 1 73 ? 0.113 0.436 19.995 1.00 93.50 73 PRO A N 1
ATOM 567 C CA . PRO A 1 73 ? 0.695 1.544 20.763 1.00 93.50 73 PRO A CA 1
ATOM 568 C C . PRO A 1 73 ? 2.167 1.830 20.414 1.00 93.50 73 PRO A C 1
ATOM 570 O O . PRO A 1 73 ? 2.654 2.937 20.591 1.00 93.50 73 PRO A O 1
ATOM 573 N N . THR A 1 74 ? 2.878 0.832 19.880 1.00 95.44 74 THR A N 1
ATOM 574 C CA . THR A 1 74 ? 4.251 0.943 19.358 1.00 95.44 74 THR A CA 1
ATOM 575 C C . THR A 1 74 ? 4.314 1.298 17.866 1.00 95.44 74 THR A C 1
ATOM 577 O O . THR A 1 74 ? 5.337 1.067 17.226 1.00 95.44 74 THR A O 1
ATOM 580 N N . LEU A 1 75 ? 3.216 1.807 17.294 1.00 92.06 75 LEU A N 1
ATOM 581 C CA . LEU A 1 75 ? 3.063 2.237 15.897 1.00 92.06 75 LEU A CA 1
ATOM 582 C C . LEU A 1 75 ? 3.278 1.138 14.842 1.00 92.06 75 LEU A C 1
ATOM 584 O O . LEU A 1 75 ? 3.438 1.414 13.652 1.00 92.06 75 LEU A O 1
ATOM 588 N N . LYS A 1 76 ? 3.235 -0.140 15.240 1.00 95.81 76 LYS A N 1
ATOM 589 C CA . LYS A 1 76 ? 3.262 -1.251 14.283 1.00 95.81 76 LYS A CA 1
ATOM 590 C C . LYS A 1 76 ? 1.899 -1.390 13.619 1.00 95.81 76 LYS A C 1
ATOM 592 O O . LYS A 1 76 ? 0.864 -1.393 14.276 1.00 95.81 76 LYS A O 1
ATOM 597 N N . LYS A 1 77 ? 1.906 -1.581 12.305 1.00 94.00 77 LYS A N 1
ATOM 598 C CA . LYS A 1 77 ? 0.708 -1.786 11.485 1.00 94.00 77 LYS 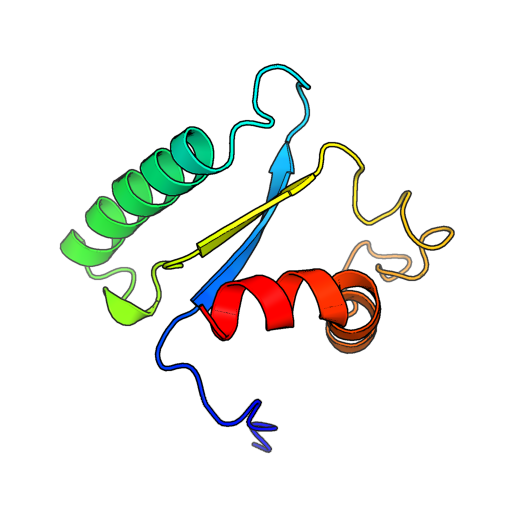A CA 1
ATOM 599 C C . LYS A 1 77 ? -0.032 -3.065 11.898 1.00 94.00 77 LYS A C 1
ATOM 601 O O . LYS A 1 77 ? 0.551 -4.152 11.883 1.00 94.00 77 LYS A O 1
ATOM 606 N N . ARG A 1 78 ? -1.327 -2.972 12.212 1.00 94.31 78 ARG A N 1
ATOM 607 C CA . ARG A 1 78 ? -2.179 -4.144 12.473 1.00 94.31 78 ARG A CA 1
ATOM 608 C C . ARG A 1 78 ? -2.750 -4.653 11.153 1.00 94.31 78 ARG A C 1
ATOM 610 O O . ARG A 1 78 ? -3.836 -4.258 10.746 1.00 94.31 78 ARG A O 1
ATOM 617 N N . ARG A 1 79 ? -2.016 -5.550 10.485 1.00 93.25 79 ARG A N 1
ATOM 618 C CA . ARG A 1 79 ? -2.325 -6.034 9.122 1.00 93.25 79 ARG A CA 1
ATOM 619 C C . ARG A 1 79 ? -3.792 -6.429 8.913 1.00 93.25 79 ARG A C 1
ATOM 621 O O . ARG A 1 79 ? -4.396 -5.976 7.951 1.00 93.25 79 ARG A O 1
ATOM 628 N N . THR A 1 80 ? -4.373 -7.230 9.809 1.00 92.56 80 THR A N 1
ATOM 629 C CA . THR A 1 80 ? -5.777 -7.667 9.692 1.00 92.56 80 THR A CA 1
ATOM 630 C C . THR A 1 80 ? -6.759 -6.499 9.779 1.00 92.56 80 THR A C 1
ATOM 632 O O . THR A 1 80 ? -7.726 -6.467 9.027 1.00 92.56 80 THR A O 1
ATOM 635 N N . LYS A 1 81 ? -6.497 -5.526 10.660 1.00 94.62 81 LYS A N 1
ATOM 636 C CA . LYS A 1 81 ? -7.339 -4.334 10.833 1.00 94.62 81 LYS A CA 1
ATOM 637 C C . LYS A 1 81 ? -7.241 -3.402 9.632 1.00 94.62 81 LYS A C 1
ATOM 639 O O . LYS A 1 81 ? -8.267 -2.996 9.111 1.00 94.62 81 LYS A O 1
ATOM 644 N N . LEU A 1 82 ? -6.028 -3.159 9.133 1.00 94.75 82 LEU A N 1
ATOM 645 C CA . LEU A 1 82 ? -5.808 -2.397 7.901 1.00 94.75 82 LEU A CA 1
ATOM 646 C C . LEU A 1 82 ? -6.521 -3.036 6.705 1.00 94.75 82 LEU A C 1
ATOM 648 O O . LEU A 1 82 ? -7.202 -2.341 5.963 1.00 94.75 82 LEU A O 1
ATOM 652 N N . TYR A 1 83 ? -6.410 -4.357 6.542 1.00 92.12 83 TYR A N 1
ATOM 653 C CA . TYR A 1 83 ? -7.111 -5.058 5.466 1.00 92.12 83 TYR A CA 1
ATOM 654 C C . TYR A 1 83 ? -8.630 -4.889 5.567 1.00 92.12 83 TYR A C 1
ATOM 656 O O . TYR A 1 83 ? -9.274 -4.623 4.564 1.00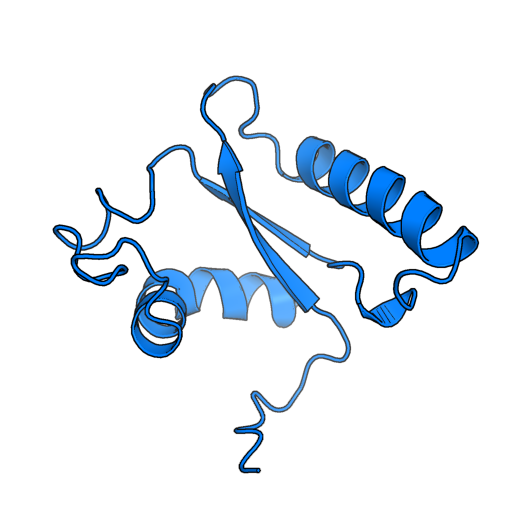 92.12 83 TYR A O 1
ATOM 664 N N . GLN A 1 84 ? -9.201 -5.027 6.767 1.00 94.50 84 GLN A N 1
ATOM 665 C CA . GLN A 1 84 ? -10.638 -4.840 6.982 1.00 94.50 84 GLN A CA 1
ATOM 666 C C . GLN A 1 84 ? -11.080 -3.402 6.700 1.00 94.50 84 GLN A C 1
ATOM 668 O O . GLN A 1 84 ? -12.092 -3.209 6.039 1.00 94.50 84 GLN A O 1
ATOM 673 N N . TYR A 1 85 ? -10.309 -2.418 7.165 1.00 95.69 85 TYR A N 1
ATOM 674 C CA . TYR A 1 85 ? -10.605 -0.999 6.985 1.00 95.69 85 TYR A CA 1
ATOM 675 C C . TYR A 1 85 ? -10.598 -0.588 5.507 1.00 95.69 85 TYR A C 1
ATOM 677 O O . TYR A 1 85 ? -11.504 0.091 5.044 1.00 95.69 85 TYR A O 1
ATOM 685 N N . PHE A 1 86 ? -9.606 -1.053 4.742 1.00 95.12 86 PHE A N 1
ATOM 686 C CA . PHE A 1 86 ? -9.456 -0.722 3.322 1.00 95.12 86 PHE A CA 1
ATOM 687 C C . PHE A 1 86 ? -10.041 -1.778 2.376 1.00 95.12 86 PHE A C 1
ATOM 689 O O . PHE A 1 86 ? -9.744 -1.751 1.182 1.00 95.12 86 PHE A O 1
ATOM 696 N N . LYS A 1 87 ? -10.844 -2.722 2.878 1.00 92.69 87 LYS A N 1
ATOM 697 C CA . LYS A 1 87 ? -11.289 -3.894 2.111 1.00 92.69 87 LYS A CA 1
ATOM 698 C C . LYS A 1 87 ? -11.918 -3.502 0.774 1.00 92.69 87 LYS A C 1
ATOM 700 O O . LYS A 1 87 ? -11.508 -4.010 -0.266 1.00 92.69 87 LYS A O 1
ATOM 705 N N . ASP A 1 88 ? -12.843 -2.550 0.803 1.00 92.25 88 ASP A N 1
ATOM 706 C CA . ASP A 1 88 ? -13.591 -2.129 -0.382 1.00 92.25 88 ASP A CA 1
ATOM 707 C C . ASP A 1 88 ? -12.699 -1.409 -1.409 1.00 92.25 88 ASP A C 1
ATOM 709 O O . ASP A 1 88 ? -12.879 -1.559 -2.619 1.00 92.25 88 ASP A O 1
ATOM 713 N N . GLU A 1 89 ? -11.708 -0.639 -0.948 1.00 92.00 89 GLU A N 1
ATOM 714 C CA . GLU A 1 89 ? -10.728 0.040 -1.810 1.00 92.00 89 GLU A CA 1
ATOM 715 C C . GLU A 1 89 ? -9.755 -0.955 -2.460 1.00 92.00 89 GLU A C 1
ATOM 717 O O . GLU A 1 89 ? -9.399 -0.796 -3.634 1.00 92.00 89 GLU A O 1
ATOM 722 N N . ILE A 1 90 ? -9.349 -1.986 -1.709 1.00 91.00 90 ILE A N 1
ATOM 723 C CA . ILE A 1 90 ? -8.474 -3.069 -2.171 1.00 91.00 90 ILE A CA 1
ATOM 724 C C . ILE A 1 90 ? -9.200 -3.907 -3.227 1.00 91.00 90 ILE A C 1
ATOM 726 O O . ILE A 1 90 ? -8.692 -4.078 -4.335 1.00 91.00 90 ILE A O 1
ATOM 730 N N . GLU A 1 91 ? -10.396 -4.408 -2.910 1.00 89.31 91 GLU A N 1
ATOM 731 C CA . GLU A 1 91 ? -11.165 -5.283 -3.801 1.00 89.31 91 GLU A CA 1
ATOM 732 C C . GLU A 1 91 ? -11.562 -4.565 -5.096 1.00 89.31 91 GLU A C 1
ATOM 734 O O . GLU A 1 91 ? -11.486 -5.153 -6.173 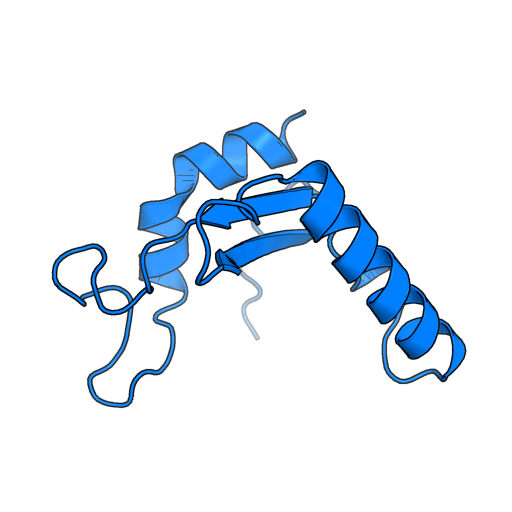1.00 89.31 91 GLU A O 1
ATOM 739 N N . ARG A 1 92 ? -11.901 -3.271 -5.032 1.00 89.00 92 ARG A N 1
ATOM 740 C CA . ARG A 1 92 ? -12.208 -2.464 -6.224 1.00 89.00 92 ARG A CA 1
ATOM 741 C C . ARG A 1 92 ? -11.029 -2.315 -7.184 1.00 89.00 92 ARG A C 1
ATOM 743 O O . ARG A 1 92 ? -11.252 -2.196 -8.384 1.00 89.00 92 ARG A O 1
ATOM 750 N N . ARG A 1 93 ? -9.794 -2.255 -6.681 1.00 87.25 93 ARG A N 1
ATOM 751 C CA . ARG A 1 93 ? -8.596 -2.057 -7.516 1.00 87.25 93 ARG A CA 1
ATOM 752 C C . ARG A 1 93 ? -8.013 -3.365 -8.032 1.00 87.25 93 ARG A C 1
ATOM 754 O O . ARG A 1 93 ? -7.506 -3.377 -9.142 1.00 87.25 93 ARG A O 1
ATOM 761 N N . LEU A 1 94 ? -8.097 -4.441 -7.252 1.00 83.19 94 LEU A N 1
ATOM 762 C CA . LEU A 1 94 ? -7.569 -5.749 -7.650 1.00 83.19 94 LEU A CA 1
ATOM 763 C C . LEU A 1 94 ? -8.501 -6.536 -8.585 1.00 83.19 94 LEU A C 1
ATOM 765 O O . LEU A 1 94 ? -8.027 -7.433 -9.270 1.00 83.19 94 LEU A O 1
ATOM 769 N N . ASN A 1 95 ? -9.801 -6.218 -8.617 1.00 78.31 95 ASN A N 1
ATOM 770 C CA . ASN A 1 95 ? -10.778 -6.850 -9.517 1.00 78.31 95 ASN A CA 1
ATOM 771 C C . ASN A 1 95 ? -11.053 -6.037 -10.801 1.00 78.31 95 ASN A C 1
ATOM 773 O O . ASN A 1 95 ? -12.047 -6.297 -11.481 1.00 78.31 95 ASN A O 1
ATOM 777 N N . LYS A 1 96 ? -10.224 -5.030 -11.098 1.00 57.56 96 LYS A N 1
ATOM 778 C CA . LYS A 1 96 ? -10.226 -4.311 -12.380 1.00 57.56 96 LYS A CA 1
ATOM 779 C C . LYS A 1 96 ? -9.327 -5.019 -13.383 1.00 57.56 96 LYS A C 1
ATOM 781 O O . LYS A 1 96 ? -9.721 -5.035 -14.567 1.00 57.56 96 LYS A O 1
#